Protein AF-A0A972MYG0-F1 (afdb_monomer)

Mean predicted aligned error: 15.61 Å

Secondary structure (DSSP, 8-state):
----------------------------S-TTTTTT--HHHHHHHHHHSPPPPHHHHHHTTHHHH-GGG----SSS---TT--HHHHHHHHHHHHTT-S--SSHHHHHTT--HHHHHHHHHHHTTS-PPPPP---S-GGGTTS--

Solvent-accessible surface area (backbone atoms only — not comparable to full-atom values): 9226 Å² total; per-residue (Å²): 141,84,82,88,83,89,82,81,88,77,92,72,90,71,93,71,88,79,90,81,79,92,70,84,83,84,70,81,83,74,71,81,84,56,92,72,64,53,71,70,55,51,52,50,46,46,70,76,54,60,80,73,50,18,62,68,58,38,55,74,46,21,86,68,17,22,74,69,17,50,27,76,46,95,90,32,60,54,40,16,38,37,53,41,72,55,47,43,50,50,44,50,34,17,43,70,63,75,46,94,59,97,54,51,34,77,61,26,62,79,54,52,74,69,52,43,48,31,28,20,62,38,25,41,73,30,73,58,68,83,81,68,84,74,80,84,58,81,84,69,76,83,77,78,132

Radius of gyration: 33.84 Å; Cα contacts (8 Å, |Δi|>4): 130; chains: 1; bounding box: 31×103×85 Å

Sequence (145 aa):
MMKHIIIKNGMMNKTLLMIGMVCALHSPISSAVTGGMSLEENDRLRNAYPVPTGAMLGDNCSACHGTKGAEFNEAMPPLAGMKKAHFIKLMKTYRENAFTSIVMHDVAVVFSDVEIEAMANFFVQQKAEQWTQPNWNPSLKESQP

Foldseek 3Di:
DDDDDDDDDDPDDDPDDDDDDPDDPPDPPDPPPPPRDDPVRVVVVCVVDPDDALQVLQVVVCVQCNDLQADPDPLRHGLALPQLVRQLVVLVCLCVVVDDDPPSVVVSVVDDSVNSSRNSVSRNPGDHDDDDPDPPDVPVVPPDD

Nearest PDB structures (foldseek):
  3vrd-assembly1_A  TM=9.486E-01  e=5.821E-06  Thermochromatium tepidum
  1fcd-assembly2_D  TM=9.566E-01  e=7.796E-06  Allochromatium vinosum
  4o1w-assembly2_B  TM=9.393E-01  e=1.727E-04  Colwellia psychrerythraea 34H
  8smr-assembly1_N  TM=9.342E-01  e=8.367E-04  Pseudomonas aeruginosa
  6q2u-assembly1_A  TM=9.288E-01  e=9.404E-04  Pseudomonas aeruginosa

Structure (mmCIF, N/CA/C/O backbone):
data_AF-A0A972MYG0-F1
#
_entry.id   AF-A0A972MYG0-F1
#
loop_
_atom_site.group_PDB
_atom_site.id
_atom_site.type_symbol
_atom_site.label_atom_id
_atom_site.label_alt_id
_atom_site.label_comp_id
_atom_site.label_asym_id
_atom_site.label_entity_id
_atom_site.label_seq_id
_atom_site.pdbx_PDB_ins_code
_atom_site.Cartn_x
_atom_site.Cartn_y
_atom_site.Cartn_z
_atom_site.occupancy
_atom_site.B_iso_or_equiv
_atom_site.auth_seq_id
_atom_site.auth_comp_id
_atom_site.auth_asym_id
_atom_site.auth_atom_id
_atom_site.pdbx_PDB_model_num
ATOM 1 N N . MET A 1 1 ? -16.546 -58.399 -65.367 1.00 48.16 1 MET A N 1
ATOM 2 C CA . MET A 1 1 ? -16.491 -59.865 -65.547 1.00 48.16 1 MET A CA 1
ATOM 3 C C . MET A 1 1 ? -15.036 -60.284 -65.693 1.00 48.16 1 MET A C 1
ATOM 5 O O . MET A 1 1 ? -14.499 -60.085 -66.767 1.00 48.16 1 MET A O 1
ATOM 9 N N . MET A 1 2 ? -14.395 -60.805 -64.642 1.00 41.75 2 MET A N 1
ATOM 10 C CA . MET A 1 2 ? -13.251 -61.727 -64.749 1.00 41.75 2 MET A CA 1
ATOM 11 C C . MET A 1 2 ? -12.822 -62.197 -63.350 1.00 41.75 2 MET A C 1
ATOM 13 O O . MET A 1 2 ? -12.286 -61.434 -62.562 1.00 41.75 2 MET A O 1
ATOM 17 N N . LYS A 1 3 ? -13.129 -63.474 -63.103 1.00 45.19 3 LYS A N 1
ATOM 18 C CA . LYS A 1 3 ? -12.346 -64.506 -62.405 1.00 45.19 3 LYS A CA 1
ATOM 19 C C . LYS A 1 3 ? -11.799 -64.236 -60.992 1.00 45.19 3 LYS A C 1
ATOM 21 O O . LYS A 1 3 ? -10.826 -63.529 -60.781 1.00 45.19 3 LYS A O 1
ATOM 26 N N . HIS A 1 4 ? -12.399 -64.998 -60.073 1.00 55.47 4 HIS A N 1
ATOM 27 C CA . HIS A 1 4 ? -11.825 -65.610 -58.874 1.00 55.47 4 HIS A CA 1
ATOM 28 C C . HIS A 1 4 ? -10.318 -65.895 -58.940 1.00 55.47 4 HIS A C 1
ATOM 30 O O . HIS A 1 4 ? -9.846 -66.382 -59.963 1.00 55.47 4 HIS A O 1
ATOM 36 N N . ILE A 1 5 ? -9.644 -65.786 -57.789 1.00 53.88 5 ILE A N 1
ATOM 37 C CA . ILE A 1 5 ? -8.743 -66.822 -57.252 1.00 53.88 5 ILE A CA 1
ATOM 38 C C . ILE A 1 5 ? -8.603 -66.618 -55.735 1.00 53.88 5 ILE A C 1
ATOM 40 O O . ILE A 1 5 ? -8.267 -65.541 -55.253 1.00 53.88 5 ILE A O 1
ATOM 44 N N . ILE A 1 6 ? -8.899 -67.686 -54.996 1.00 52.53 6 ILE A N 1
ATOM 45 C CA . ILE A 1 6 ? -8.576 -67.877 -53.581 1.00 52.53 6 ILE A CA 1
ATOM 46 C C . ILE A 1 6 ? -7.168 -68.472 -53.513 1.00 52.53 6 ILE A C 1
ATOM 48 O O . ILE A 1 6 ? -6.914 -69.470 -54.187 1.00 52.53 6 ILE A O 1
ATOM 52 N N . ILE A 1 7 ? -6.295 -67.946 -52.646 1.00 54.59 7 ILE A N 1
ATOM 53 C CA . ILE A 1 7 ? -5.134 -68.691 -52.138 1.00 54.59 7 ILE A CA 1
ATOM 54 C C . ILE A 1 7 ? -5.128 -68.641 -50.610 1.00 54.59 7 ILE A C 1
ATOM 56 O O . ILE A 1 7 ? -5.271 -67.597 -49.981 1.00 54.59 7 ILE A O 1
ATOM 60 N N . LYS A 1 8 ? -5.017 -69.847 -50.059 1.00 46.62 8 LYS A N 1
ATOM 61 C CA . LYS A 1 8 ? -4.977 -70.228 -48.654 1.00 46.62 8 LYS A CA 1
ATOM 62 C C . LYS A 1 8 ? -3.572 -70.054 -48.056 1.00 46.62 8 LYS A C 1
ATOM 64 O O . LYS A 1 8 ? -2.586 -70.210 -48.762 1.00 46.62 8 LYS A O 1
ATOM 69 N N . ASN A 1 9 ? -3.555 -69.983 -46.724 1.00 40.44 9 ASN A N 1
ATOM 70 C CA . ASN A 1 9 ? -2.548 -70.534 -45.806 1.00 40.44 9 ASN A CA 1
ATOM 71 C C . ASN A 1 9 ? -1.157 -69.893 -45.743 1.00 40.44 9 ASN A C 1
ATOM 73 O O . ASN A 1 9 ? -0.368 -69.933 -46.678 1.00 40.44 9 ASN A O 1
ATOM 77 N N . GLY A 1 10 ? -0.808 -69.476 -44.526 1.00 42.06 10 GLY A N 1
ATOM 78 C CA . GLY A 1 10 ? 0.562 -69.157 -44.153 1.00 42.06 10 GLY A CA 1
ATOM 79 C C . GLY A 1 10 ? 0.693 -68.702 -42.706 1.00 42.06 10 GLY A C 1
ATOM 80 O O . GLY A 1 10 ? 1.335 -67.693 -42.447 1.00 42.06 10 GLY A O 1
ATOM 81 N N . MET A 1 11 ? 0.069 -69.414 -41.758 1.00 47.72 11 MET A N 1
ATOM 82 C CA . MET A 1 11 ? 0.456 -69.308 -40.350 1.00 47.72 11 MET A CA 1
ATOM 83 C C . MET A 1 11 ? 1.917 -69.739 -40.236 1.00 47.72 11 MET A C 1
ATOM 85 O O . MET A 1 11 ? 2.222 -70.927 -40.302 1.00 47.72 11 MET A O 1
ATOM 89 N N . MET A 1 12 ? 2.815 -68.783 -40.040 1.00 55.44 12 MET A N 1
ATOM 90 C CA . MET A 1 12 ? 4.136 -69.078 -39.508 1.00 55.44 12 MET A CA 1
ATOM 91 C C . MET A 1 12 ? 4.455 -68.057 -38.426 1.00 55.44 12 MET A C 1
ATOM 93 O O . MET A 1 12 ? 5.126 -67.050 -38.625 1.00 55.44 12 MET A O 1
ATOM 97 N N . ASN A 1 13 ? 3.883 -68.363 -37.263 1.00 50.56 13 ASN A N 1
ATOM 98 C CA . ASN A 1 13 ? 4.355 -67.945 -35.959 1.00 50.56 13 ASN A CA 1
ATOM 99 C C . ASN A 1 13 ? 5.865 -68.214 -35.875 1.00 50.56 13 ASN A C 1
ATOM 101 O O . ASN A 1 13 ? 6.299 -69.365 -35.803 1.00 50.56 13 ASN A O 1
ATOM 105 N N . LYS A 1 14 ? 6.649 -67.139 -35.886 1.00 48.31 14 LYS A N 1
ATOM 106 C CA . LYS A 1 14 ? 8.023 -67.138 -35.401 1.00 48.31 14 LYS A CA 1
ATOM 107 C C . LYS A 1 14 ? 8.100 -66.174 -34.227 1.00 48.31 14 LYS A C 1
ATOM 109 O O . LYS A 1 14 ? 8.545 -65.040 -34.360 1.00 48.31 14 LYS A O 1
ATOM 114 N N . THR A 1 15 ? 7.650 -66.649 -33.070 1.00 50.81 15 THR A N 1
ATOM 115 C CA . THR A 1 15 ? 8.161 -66.224 -31.769 1.00 50.81 15 THR A CA 1
ATOM 116 C C . THR A 1 15 ? 9.683 -66.334 -31.794 1.00 50.81 15 THR A C 1
AT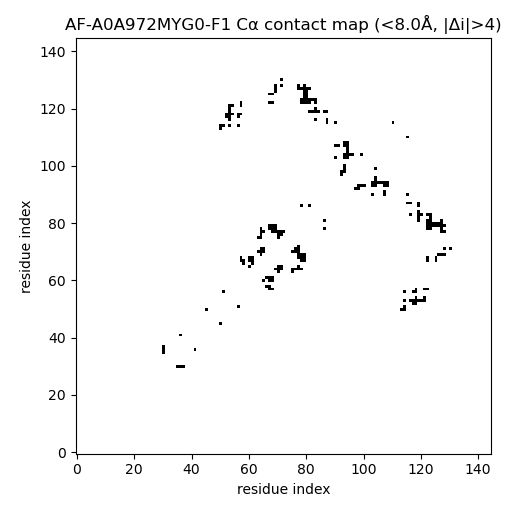OM 118 O O . THR A 1 15 ? 10.228 -67.413 -31.574 1.00 50.81 15 THR A O 1
ATOM 121 N N . LEU A 1 16 ? 10.379 -65.237 -32.088 1.00 52.56 16 LEU A N 1
ATOM 122 C CA . LEU A 1 16 ? 11.776 -65.084 -31.706 1.00 52.56 16 LEU A CA 1
ATOM 123 C C . LEU A 1 16 ? 12.153 -63.600 -31.611 1.00 52.56 16 LEU A C 1
ATOM 125 O O . LEU A 1 16 ? 12.429 -62.941 -32.604 1.00 52.56 16 LEU A O 1
ATOM 129 N N . LEU A 1 17 ? 12.171 -63.133 -30.362 1.00 51.56 17 LEU A N 1
ATOM 130 C CA . LEU A 1 17 ? 13.249 -62.321 -29.804 1.00 51.56 17 LEU A CA 1
ATOM 131 C C . LEU A 1 17 ? 13.571 -60.996 -30.523 1.00 51.56 17 LEU A C 1
ATOM 133 O O . LEU A 1 17 ? 14.504 -60.939 -31.312 1.00 51.56 17 LEU A O 1
ATOM 137 N N . MET A 1 18 ? 12.902 -59.907 -30.131 1.00 47.56 18 MET A N 1
ATOM 138 C CA . MET A 1 18 ? 13.539 -58.583 -30.087 1.00 47.56 18 MET A CA 1
ATOM 139 C C . MET A 1 18 ? 13.092 -57.832 -28.834 1.00 47.56 18 MET A C 1
ATOM 141 O O . MET A 1 18 ? 12.008 -57.264 -28.744 1.00 47.56 18 MET A O 1
ATOM 145 N N . ILE A 1 19 ? 13.976 -57.885 -27.845 1.00 56.25 19 ILE A N 1
ATOM 146 C CA . ILE A 1 19 ? 14.093 -56.931 -26.752 1.00 56.25 19 ILE A CA 1
ATOM 147 C C . ILE A 1 19 ? 14.394 -55.561 -27.378 1.00 56.25 19 ILE A C 1
ATOM 149 O O . ILE A 1 19 ? 15.378 -55.437 -28.103 1.00 56.25 19 ILE A O 1
ATOM 153 N N . GLY A 1 20 ? 13.591 -54.539 -27.078 1.00 48.91 20 GLY A N 1
ATOM 154 C CA . GLY A 1 20 ? 13.983 -53.144 -27.288 1.00 48.91 20 GLY A CA 1
ATOM 155 C C . GLY A 1 20 ? 12.889 -52.234 -27.842 1.00 48.91 20 GLY A C 1
ATOM 156 O O . GLY A 1 20 ? 12.298 -52.517 -28.875 1.00 48.91 20 GLY A O 1
ATOM 157 N N . MET A 1 21 ? 12.731 -51.083 -27.180 1.00 53.56 21 MET A N 1
ATOM 158 C CA . MET A 1 21 ? 12.037 -49.875 -27.648 1.00 53.56 21 MET A CA 1
ATOM 159 C C . MET A 1 21 ? 10.547 -49.736 -27.291 1.00 53.56 21 MET A C 1
ATOM 161 O O . MET A 1 21 ? 9.682 -49.573 -28.146 1.00 53.56 21 MET A O 1
ATOM 165 N N . VAL A 1 22 ? 10.266 -49.636 -25.985 1.00 51.19 22 VAL A N 1
ATOM 166 C CA . VAL A 1 22 ? 9.159 -48.790 -25.506 1.00 51.19 22 VAL A CA 1
ATOM 167 C C . VAL A 1 22 ? 9.611 -47.335 -25.670 1.00 51.19 22 VAL A C 1
ATOM 169 O O . VAL A 1 22 ? 10.184 -46.743 -24.759 1.00 51.19 22 VAL A O 1
ATOM 172 N N . CYS A 1 23 ? 9.442 -46.779 -26.870 1.00 43.94 23 CYS A N 1
ATOM 173 C CA . CYS A 1 23 ? 9.642 -45.352 -27.103 1.00 43.94 23 CYS A CA 1
ATOM 174 C C . CYS A 1 23 ? 8.337 -44.636 -26.748 1.00 43.94 23 CYS A C 1
ATOM 176 O O . CYS A 1 23 ? 7.326 -44.786 -27.432 1.00 43.94 23 CYS A O 1
ATOM 178 N N . ALA A 1 24 ? 8.367 -43.912 -25.632 1.00 52.06 24 ALA A N 1
ATOM 179 C CA . ALA A 1 24 ? 7.293 -43.067 -25.143 1.00 52.06 24 ALA A CA 1
ATOM 180 C C . ALA A 1 2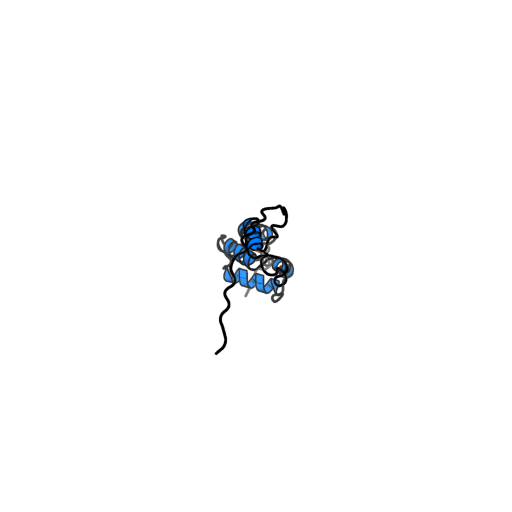4 ? 6.773 -42.127 -26.247 1.00 52.06 24 ALA A C 1
ATOM 182 O O . ALA A 1 24 ? 7.502 -41.262 -26.724 1.00 52.06 24 ALA A O 1
ATOM 183 N N . LEU A 1 25 ? 5.500 -42.282 -26.620 1.00 55.44 25 LEU A N 1
ATOM 184 C CA . LEU A 1 25 ? 4.749 -41.348 -27.470 1.00 55.44 25 LEU A CA 1
ATOM 185 C C . LEU A 1 25 ? 3.597 -40.686 -26.700 1.00 55.44 25 LEU A C 1
ATOM 187 O O . LEU A 1 25 ? 2.537 -40.404 -27.244 1.00 55.44 25 LEU A O 1
ATOM 191 N N . HIS A 1 26 ? 3.817 -40.396 -25.423 1.00 46.66 26 HIS A N 1
ATOM 192 C CA . HIS A 1 26 ? 3.125 -39.310 -24.733 1.00 46.66 26 HIS A CA 1
ATOM 193 C C . HIS A 1 26 ? 4.120 -38.156 -24.593 1.00 46.66 26 HIS A C 1
ATOM 195 O O . HIS A 1 26 ? 4.621 -37.857 -23.511 1.00 46.66 26 HIS A O 1
ATOM 201 N N . SER A 1 27 ? 4.461 -37.556 -25.734 1.00 50.09 27 SER A N 1
ATOM 202 C CA . SER A 1 27 ? 5.105 -36.248 -25.773 1.00 50.09 27 SER A CA 1
ATOM 203 C C . SER A 1 27 ? 3.997 -35.198 -25.688 1.00 50.09 27 SER A C 1
ATOM 205 O O . SER A 1 27 ? 3.204 -35.101 -26.629 1.00 50.09 27 SER A O 1
ATOM 207 N N . PRO A 1 28 ? 3.882 -34.434 -24.587 1.00 56.50 28 PRO A N 1
ATOM 208 C CA . PRO A 1 28 ? 3.006 -33.279 -24.575 1.00 56.50 28 PRO A CA 1
ATOM 209 C C . PRO A 1 28 ? 3.484 -32.282 -25.633 1.00 56.50 28 PRO A C 1
ATOM 211 O O . PRO A 1 28 ? 4.678 -32.078 -25.859 1.00 56.50 28 PRO A O 1
ATOM 214 N N . ILE A 1 29 ? 2.501 -31.716 -26.314 1.00 56.53 29 ILE A N 1
ATOM 215 C CA . ILE A 1 29 ? 2.626 -30.747 -27.391 1.00 56.53 29 ILE A CA 1
ATOM 216 C C . ILE A 1 29 ? 3.430 -29.535 -26.887 1.00 56.53 29 ILE A C 1
ATOM 218 O O . ILE A 1 29 ? 3.028 -28.871 -25.940 1.00 56.53 29 ILE A O 1
ATOM 222 N N . SER A 1 30 ? 4.559 -29.275 -27.548 1.00 50.38 30 SER A N 1
ATOM 223 C CA . SER A 1 30 ? 5.263 -27.992 -27.693 1.00 50.38 30 SER A CA 1
ATOM 224 C C . SER A 1 30 ? 5.242 -26.994 -26.522 1.00 50.38 30 SER A C 1
ATOM 226 O O . SER A 1 30 ? 4.431 -26.072 -26.492 1.00 50.38 30 SER A O 1
ATOM 228 N N . SER A 1 31 ? 6.285 -27.018 -25.690 1.00 51.16 31 SER A N 1
ATOM 229 C CA . SER A 1 31 ? 6.620 -25.947 -24.727 1.00 51.16 31 SER A CA 1
ATOM 230 C C . SER A 1 31 ? 7.195 -24.664 -25.364 1.00 51.16 31 SER A C 1
ATOM 232 O O . SER A 1 31 ? 7.830 -23.864 -24.683 1.00 51.16 31 SER A O 1
ATOM 234 N N . ALA A 1 32 ? 7.026 -24.448 -26.672 1.00 52.81 32 ALA A N 1
ATOM 235 C CA . ALA A 1 32 ? 7.732 -23.387 -27.398 1.00 52.81 32 ALA A CA 1
ATOM 236 C C . ALA A 1 32 ? 6.978 -22.044 -27.498 1.00 52.81 32 ALA A C 1
ATOM 238 O O . ALA A 1 32 ? 7.558 -21.083 -27.992 1.00 52.81 32 ALA A O 1
ATOM 239 N N . VAL A 1 33 ? 5.719 -21.938 -27.044 1.00 56.88 33 VAL A N 1
ATOM 240 C CA . VAL A 1 33 ? 4.906 -20.712 -27.245 1.00 56.88 33 VAL A CA 1
ATOM 241 C C . VAL A 1 33 ? 4.624 -19.900 -25.970 1.00 56.88 33 VAL A C 1
ATOM 243 O O . VAL A 1 33 ? 4.117 -18.788 -26.056 1.00 56.88 33 VAL A O 1
ATOM 246 N N . THR A 1 34 ? 5.015 -20.376 -24.783 1.00 52.72 34 THR A N 1
ATOM 247 C CA . THR A 1 34 ? 4.746 -19.682 -23.506 1.00 52.72 34 THR A CA 1
ATOM 248 C C . THR A 1 34 ? 5.985 -19.566 -22.625 1.00 52.72 34 THR A C 1
ATOM 250 O O . THR A 1 34 ? 5.972 -20.044 -21.499 1.00 52.72 34 THR A O 1
ATOM 253 N N . GLY A 1 35 ? 7.085 -18.987 -23.117 1.00 57.50 35 GLY A N 1
ATOM 254 C CA . GLY A 1 35 ? 8.209 -18.599 -22.244 1.00 57.50 35 GLY A CA 1
ATOM 255 C C . GLY A 1 35 ? 8.689 -19.683 -21.257 1.00 57.50 35 GLY A C 1
ATOM 256 O O . GLY A 1 35 ? 9.107 -19.355 -20.154 1.00 57.50 35 GLY A O 1
ATOM 257 N N . GLY A 1 36 ? 8.584 -20.964 -21.634 1.00 61.34 36 GLY A N 1
ATOM 258 C CA . GLY A 1 36 ? 9.143 -22.115 -20.924 1.00 61.34 36 GLY A CA 1
ATOM 259 C C . GLY A 1 36 ? 8.358 -22.744 -19.764 1.00 61.34 36 GLY A C 1
ATOM 260 O O . GLY A 1 36 ? 8.767 -23.822 -19.347 1.00 61.34 36 GLY A O 1
ATOM 261 N N . MET A 1 37 ? 7.262 -22.177 -19.245 1.00 71.50 37 MET A N 1
ATOM 262 C CA . MET A 1 37 ? 6.590 -22.745 -18.053 1.00 71.50 37 MET A CA 1
ATOM 263 C C . MET A 1 37 ? 5.210 -23.329 -18.371 1.00 71.50 37 MET A C 1
ATOM 265 O O . MET A 1 37 ? 4.376 -22.679 -19.003 1.00 71.50 37 MET A O 1
ATOM 269 N N . SER A 1 38 ? 4.959 -24.564 -17.920 1.00 85.62 38 SER A N 1
ATOM 270 C CA . SER A 1 38 ? 3.626 -25.180 -17.984 1.00 85.62 38 SER A CA 1
ATOM 271 C C . SER A 1 38 ? 2.687 -24.557 -16.941 1.00 85.62 38 SER A C 1
ATOM 273 O O . SER A 1 38 ? 3.136 -24.109 -15.885 1.00 85.62 38 SER A O 1
ATOM 275 N N . LEU A 1 39 ? 1.374 -24.537 -17.210 1.00 83.50 39 LEU A N 1
ATOM 276 C CA . LEU A 1 39 ? 0.377 -24.059 -16.238 1.00 83.50 39 LEU A CA 1
ATOM 277 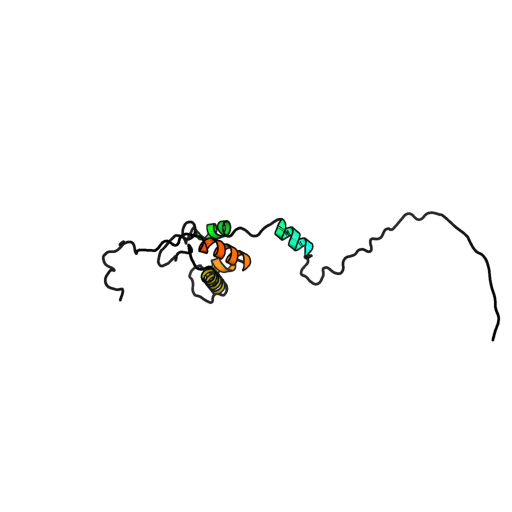C C . LEU A 1 39 ? 0.447 -24.850 -14.922 1.00 83.50 39 LEU A C 1
ATOM 279 O O . LEU A 1 39 ? 0.406 -24.258 -13.850 1.00 83.50 39 LEU A O 1
ATOM 283 N N . GLU A 1 40 ? 0.651 -26.167 -15.007 1.00 86.69 40 GLU A N 1
ATOM 284 C CA . GLU A 1 40 ? 0.820 -27.039 -13.840 1.00 86.69 40 GLU A CA 1
ATOM 285 C C . GLU A 1 40 ? 2.052 -26.662 -13.008 1.00 86.69 40 GLU A C 1
ATOM 287 O O . GLU A 1 40 ? 2.020 -26.719 -11.780 1.00 86.69 40 GLU A O 1
ATOM 292 N N . GLU A 1 41 ? 3.148 -26.263 -13.655 1.00 87.12 41 GLU A N 1
ATOM 293 C CA . GLU A 1 41 ? 4.355 -25.808 -12.968 1.00 87.12 41 GLU A CA 1
ATOM 294 C C . GLU A 1 41 ? 4.163 -24.439 -12.314 1.00 87.12 41 GLU A C 1
ATOM 296 O O . GLU A 1 41 ? 4.578 -24.249 -11.172 1.00 87.12 41 GLU A O 1
ATOM 301 N N . ASN A 1 42 ? 3.454 -23.518 -12.968 1.00 84.75 42 ASN A N 1
ATOM 302 C CA . ASN A 1 42 ? 3.076 -22.245 -12.357 1.00 84.75 42 ASN A CA 1
ATOM 303 C C . ASN A 1 42 ? 2.187 -22.450 -11.118 1.00 84.75 42 ASN A C 1
ATOM 305 O O . ASN A 1 42 ? 2.430 -21.840 -10.078 1.00 84.75 42 ASN A O 1
ATOM 309 N N . ASP A 1 43 ? 1.203 -23.347 -11.187 1.00 88.62 43 ASP A N 1
ATOM 310 C CA . ASP A 1 43 ? 0.330 -23.656 -10.050 1.00 88.62 43 ASP A CA 1
ATOM 311 C C . ASP A 1 43 ? 1.103 -24.316 -8.902 1.00 88.62 43 ASP A C 1
ATOM 313 O O . ASP A 1 43 ? 0.926 -23.944 -7.738 1.00 88.62 43 ASP A O 1
ATOM 317 N N . ARG A 1 44 ? 2.025 -25.238 -9.216 1.00 88.62 44 ARG A N 1
ATOM 318 C CA . ARG A 1 44 ? 2.940 -25.827 -8.225 1.00 88.62 44 ARG A CA 1
ATOM 319 C C . ARG A 1 44 ? 3.784 -24.760 -7.539 1.00 88.62 44 ARG A C 1
ATOM 321 O O . ARG A 1 44 ? 3.883 -24.781 -6.315 1.00 88.62 44 ARG A O 1
ATOM 328 N N . LEU A 1 45 ? 4.361 -23.828 -8.296 1.00 87.62 45 LEU A N 1
ATOM 329 C CA . LEU A 1 45 ? 5.192 -22.758 -7.743 1.00 87.62 45 LEU A CA 1
ATOM 330 C C . LEU A 1 45 ? 4.378 -21.772 -6.907 1.00 87.62 45 LEU A C 1
ATOM 332 O O . LEU A 1 45 ? 4.810 -21.430 -5.813 1.00 87.62 45 LEU A O 1
ATOM 336 N N . ARG A 1 46 ? 3.180 -21.376 -7.351 1.00 84.25 46 ARG A N 1
ATOM 337 C CA . ARG A 1 46 ? 2.269 -20.526 -6.563 1.00 84.25 46 ARG A CA 1
ATOM 338 C C . ARG A 1 46 ? 1.837 -21.187 -5.257 1.00 84.25 46 ARG A C 1
ATOM 340 O O . ARG A 1 46 ? 1.653 -20.498 -4.259 1.00 84.25 46 ARG A O 1
ATOM 347 N N . ASN A 1 47 ? 1.654 -22.506 -5.264 1.00 87.00 47 ASN A N 1
ATOM 348 C CA . ASN A 1 47 ? 1.291 -23.257 -4.066 1.00 87.00 47 ASN A CA 1
ATOM 349 C C . ASN A 1 47 ? 2.494 -23.489 -3.133 1.00 87.00 47 ASN A C 1
ATOM 351 O O . ASN A 1 47 ? 2.333 -23.484 -1.917 1.00 87.00 47 ASN A O 1
ATOM 355 N N . ALA A 1 48 ? 3.695 -23.679 -3.688 1.00 90.75 48 ALA A N 1
ATOM 356 C CA . ALA A 1 48 ? 4.935 -23.811 -2.921 1.00 90.75 48 ALA A CA 1
ATOM 357 C C . ALA A 1 48 ? 5.409 -22.471 -2.327 1.00 90.75 48 ALA A C 1
ATOM 359 O O . ALA A 1 48 ? 5.961 -22.449 -1.227 1.00 90.75 48 ALA A O 1
ATOM 360 N N . TYR A 1 49 ? 5.164 -21.366 -3.035 1.00 88.19 49 TYR A N 1
ATOM 361 C CA . TYR A 1 49 ? 5.526 -20.001 -2.659 1.00 88.19 49 TYR A CA 1
ATOM 362 C C . TYR A 1 49 ? 4.288 -19.097 -2.727 1.00 88.19 49 TYR A C 1
ATOM 364 O O . TYR A 1 49 ? 4.084 -18.389 -3.719 1.00 88.19 49 TYR A O 1
ATOM 372 N N . PRO A 1 50 ? 3.427 -19.129 -1.694 1.00 86.25 50 PRO A N 1
ATOM 373 C CA . PRO A 1 50 ? 2.255 -18.272 -1.659 1.00 86.25 50 PRO A CA 1
ATOM 374 C C . PRO A 1 50 ? 2.670 -16.799 -1.621 1.00 86.25 50 PRO A C 1
ATOM 376 O O . PRO A 1 50 ? 3.686 -16.437 -1.024 1.00 86.25 50 PRO A O 1
ATOM 379 N N . VAL A 1 51 ? 1.849 -15.940 -2.232 1.00 87.12 51 VAL A N 1
ATOM 380 C CA . VAL A 1 51 ? 2.024 -14.483 -2.155 1.00 87.12 51 VAL A CA 1
ATOM 381 C C . VAL A 1 51 ? 2.085 -14.068 -0.679 1.00 87.12 51 VAL A C 1
ATOM 383 O O . VAL A 1 51 ? 1.239 -14.525 0.102 1.00 87.12 51 VAL A O 1
ATOM 386 N N . PRO A 1 52 ? 3.049 -13.216 -0.276 1.00 94.56 52 PRO A N 1
ATOM 387 C CA . PRO A 1 52 ? 3.127 -12.737 1.096 1.00 94.56 52 PRO A CA 1
ATOM 388 C C . PRO A 1 52 ? 1.807 -12.111 1.553 1.00 94.56 52 PRO A C 1
ATOM 390 O O . PRO A 1 52 ? 1.096 -11.458 0.786 1.00 94.56 52 PRO A O 1
ATOM 393 N N . THR A 1 53 ? 1.460 -12.307 2.824 1.00 96.56 53 THR A N 1
ATOM 394 C CA . THR A 1 53 ? 0.223 -11.730 3.364 1.00 96.56 53 THR A CA 1
ATOM 395 C C . THR A 1 53 ? 0.286 -10.201 3.357 1.00 96.56 53 THR A C 1
ATOM 397 O O . THR A 1 53 ? 1.361 -9.611 3.457 1.00 96.56 53 THR A O 1
ATOM 400 N N . GLY A 1 54 ? -0.874 -9.539 3.316 1.00 96.69 54 GLY A N 1
ATOM 401 C CA . GLY A 1 54 ? -0.933 -8.076 3.383 1.00 96.69 54 GLY A CA 1
ATOM 402 C C . GLY A 1 54 ? -0.259 -7.487 4.627 1.00 96.69 54 GLY A C 1
ATOM 403 O O . GLY A 1 54 ? 0.321 -6.412 4.543 1.00 96.69 54 GLY A O 1
ATOM 404 N N . ALA A 1 55 ? -0.284 -8.210 5.754 1.00 96.88 55 ALA A N 1
ATOM 405 C CA . ALA A 1 55 ? 0.417 -7.816 6.974 1.00 96.88 55 ALA A CA 1
ATOM 406 C C . ALA A 1 55 ? 1.941 -7.856 6.794 1.00 96.88 55 ALA A C 1
ATOM 408 O O . ALA A 1 55 ? 2.605 -6.865 7.071 1.00 96.88 55 ALA A O 1
ATOM 409 N N . MET A 1 56 ? 2.476 -8.953 6.245 1.00 96.81 56 MET A N 1
ATOM 410 C CA . MET A 1 56 ? 3.914 -9.080 5.964 1.00 96.81 56 MET A CA 1
ATOM 411 C C . MET A 1 56 ? 4.403 -8.014 4.979 1.00 96.81 56 MET A C 1
ATOM 413 O O . MET A 1 56 ? 5.479 -7.454 5.150 1.00 96.81 56 MET A O 1
ATOM 417 N N . LEU A 1 57 ? 3.612 -7.719 3.944 1.00 96.94 57 LEU A N 1
ATOM 418 C CA . LEU A 1 57 ? 3.933 -6.651 2.996 1.00 96.94 57 LEU A CA 1
ATOM 419 C C . LEU A 1 57 ? 3.864 -5.268 3.661 1.00 96.94 57 LEU A C 1
ATOM 421 O O . LEU A 1 57 ? 4.711 -4.420 3.393 1.00 96.94 57 LEU A O 1
ATOM 425 N N . GLY A 1 58 ? 2.886 -5.057 4.548 1.00 95.38 58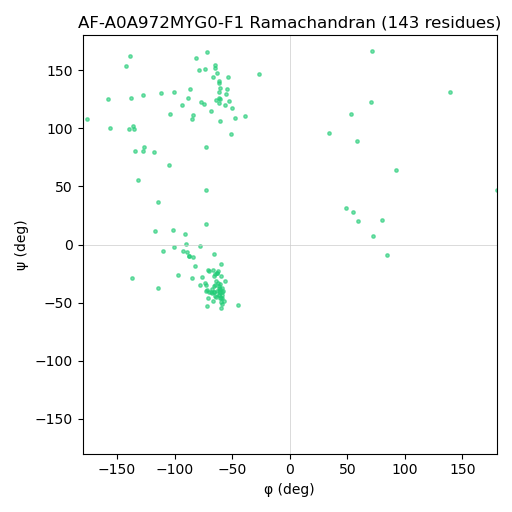 GLY A N 1
ATOM 426 C CA . GLY A 1 58 ? 2.702 -3.816 5.299 1.00 95.38 58 GLY A CA 1
ATOM 427 C C . GLY A 1 58 ? 3.835 -3.502 6.282 1.00 95.38 58 GLY A C 1
ATOM 428 O O . GLY A 1 58 ? 4.083 -2.327 6.562 1.00 95.38 58 GLY A O 1
ATOM 429 N N . ASP A 1 59 ? 4.570 -4.508 6.763 1.00 95.62 59 ASP A N 1
ATOM 430 C CA . ASP A 1 59 ? 5.739 -4.298 7.628 1.00 95.62 59 ASP A CA 1
ATOM 431 C C . ASP A 1 59 ? 6.830 -3.476 6.920 1.00 95.62 59 ASP A C 1
ATOM 433 O O . ASP A 1 59 ? 7.441 -2.602 7.539 1.00 95.62 59 ASP A O 1
ATOM 437 N N . ASN A 1 60 ? 6.987 -3.638 5.600 1.00 94.44 60 ASN A N 1
ATOM 438 C CA . ASN A 1 60 ? 7.922 -2.844 4.790 1.00 94.44 60 ASN A CA 1
ATOM 439 C C . ASN A 1 60 ? 7.566 -1.347 4.763 1.00 94.44 60 ASN A C 1
ATOM 441 O O . ASN A 1 60 ? 8.432 -0.503 4.546 1.00 94.44 60 ASN A O 1
ATOM 445 N N . CYS A 1 61 ? 6.299 -0.999 4.995 1.00 95.31 61 CYS A N 1
ATOM 446 C CA . CYS A 1 61 ? 5.831 0.386 5.018 1.00 95.31 61 CYS A CA 1
ATOM 447 C C . CYS A 1 61 ? 6.103 1.067 6.367 1.00 95.31 61 CYS A C 1
ATOM 449 O O . CYS A 1 61 ? 6.079 2.297 6.457 1.00 95.31 61 CYS A O 1
ATOM 451 N N . SER A 1 62 ? 6.352 0.283 7.422 1.00 93.38 62 SER A N 1
ATOM 452 C CA . SER A 1 62 ? 6.336 0.777 8.802 1.00 93.38 62 SER A CA 1
ATOM 453 C C . SER A 1 62 ? 7.510 1.692 9.145 1.00 93.38 62 SER A C 1
ATOM 455 O O . SER A 1 62 ? 7.397 2.508 10.055 1.00 93.38 62 SER A O 1
ATOM 457 N N . ALA A 1 63 ? 8.615 1.609 8.399 1.00 90.62 63 ALA A N 1
ATOM 458 C CA . ALA A 1 63 ? 9.771 2.483 8.594 1.00 90.62 63 ALA A CA 1
ATOM 459 C C . ALA A 1 63 ? 9.471 3.962 8.284 1.00 90.62 63 ALA A C 1
ATOM 461 O O . ALA A 1 63 ? 10.111 4.843 8.850 1.00 90.62 63 ALA A O 1
ATOM 462 N N . CYS A 1 64 ? 8.504 4.233 7.400 1.00 92.94 64 CYS A N 1
ATOM 463 C CA . CYS A 1 64 ? 8.139 5.595 6.995 1.00 92.94 64 CYS A CA 1
ATOM 464 C C . CYS A 1 64 ? 6.720 5.973 7.426 1.00 92.94 64 CYS A C 1
ATOM 466 O O . CYS A 1 64 ? 6.489 7.102 7.839 1.00 92.94 64 CYS A O 1
ATOM 468 N N . HIS A 1 65 ? 5.782 5.027 7.366 1.00 93.12 65 HIS A N 1
ATOM 469 C CA . HIS A 1 65 ? 4.374 5.242 7.700 1.00 93.12 65 HIS A CA 1
ATOM 470 C C . HIS A 1 65 ? 4.005 4.717 9.093 1.00 93.12 65 HIS A C 1
ATOM 472 O O . HIS A 1 65 ? 2.825 4.625 9.420 1.00 93.12 65 HIS A O 1
ATOM 478 N N . GLY A 1 66 ? 4.993 4.370 9.922 1.00 90.50 66 GLY A N 1
ATOM 479 C CA . GLY A 1 66 ? 4.795 3.887 11.287 1.00 90.50 66 GLY A CA 1
ATOM 480 C C . GLY A 1 66 ? 4.217 2.480 11.358 1.00 90.50 66 GLY A C 1
ATOM 481 O O . GLY A 1 66 ? 3.705 1.925 10.384 1.00 90.50 66 GLY A O 1
ATOM 482 N N . THR A 1 67 ? 4.277 1.886 12.546 1.00 91.50 67 THR A N 1
ATOM 483 C CA . THR A 1 67 ? 3.763 0.535 12.797 1.00 91.50 67 THR A CA 1
ATOM 484 C C . THR A 1 67 ? 2.313 0.414 12.332 1.00 91.50 67 THR A C 1
ATOM 486 O O . THR A 1 67 ? 1.450 1.173 12.773 1.00 91.50 67 THR A O 1
ATOM 489 N N . LYS A 1 68 ? 2.036 -0.549 11.442 1.00 93.19 68 LYS A N 1
ATOM 490 C CA . LYS A 1 68 ? 0.707 -0.764 10.828 1.00 93.19 68 LYS A CA 1
ATOM 491 C C . LYS A 1 68 ? 0.169 0.440 10.035 1.00 93.19 68 LYS A C 1
ATOM 493 O O . LYS A 1 68 ? -1.032 0.510 9.776 1.00 93.19 68 LYS A O 1
ATOM 498 N N . GLY A 1 69 ? 1.033 1.361 9.613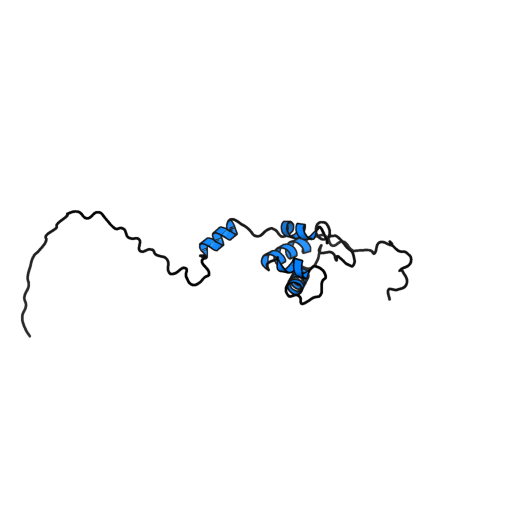 1.00 92.44 69 GLY A N 1
ATOM 499 C CA . GLY A 1 69 ? 0.639 2.536 8.838 1.00 92.44 69 GLY A CA 1
ATOM 500 C C . GLY A 1 69 ? 0.052 3.677 9.673 1.00 92.44 69 GLY A C 1
ATOM 501 O O . GLY A 1 69 ? -0.716 4.468 9.125 1.00 92.44 69 GLY A O 1
ATOM 502 N N . ALA A 1 70 ? 0.323 3.712 10.980 1.00 89.38 70 ALA A N 1
ATOM 503 C CA . ALA A 1 70 ? -0.280 4.662 11.915 1.00 89.38 70 ALA A CA 1
ATOM 504 C C . ALA A 1 70 ? 0.485 5.992 12.083 1.00 89.38 70 ALA A C 1
ATOM 506 O O . ALA A 1 70 ? -0.030 6.884 12.750 1.00 89.38 70 ALA A O 1
ATOM 507 N N . GLU A 1 71 ? 1.682 6.154 11.504 1.00 80.44 71 GLU A N 1
ATOM 508 C CA . GLU A 1 71 ? 2.397 7.440 11.542 1.00 80.44 71 GLU A CA 1
ATOM 509 C C . GLU A 1 71 ? 1.573 8.513 10.843 1.00 80.44 71 GLU A C 1
ATOM 511 O O . GLU A 1 71 ? 0.977 8.283 9.786 1.00 80.44 71 GLU A O 1
ATOM 516 N N . PHE A 1 72 ? 1.583 9.705 11.427 1.00 71.12 72 PHE A N 1
ATOM 517 C CA . PHE A 1 72 ? 0.911 10.845 10.847 1.00 71.12 72 PHE A CA 1
ATOM 518 C C . PHE A 1 72 ? 1.795 12.081 10.940 1.00 71.12 72 PHE A C 1
ATOM 520 O O . PHE A 1 72 ? 1.861 12.766 11.964 1.00 71.12 72 PHE A O 1
ATOM 527 N N . ASN A 1 73 ? 2.415 12.414 9.815 1.00 74.31 73 ASN A N 1
ATOM 528 C CA . ASN A 1 73 ? 2.986 13.730 9.578 1.00 74.31 73 ASN A CA 1
ATOM 529 C C . ASN A 1 73 ? 2.692 14.164 8.132 1.00 74.31 73 ASN A C 1
ATOM 531 O O . ASN A 1 73 ? 2.322 13.347 7.293 1.00 74.31 73 ASN A O 1
ATOM 535 N N . GLU A 1 74 ? 2.814 15.460 7.835 1.00 72.19 74 GLU A N 1
ATOM 536 C CA . GLU A 1 74 ? 2.459 16.005 6.512 1.00 72.19 74 GLU A CA 1
ATOM 537 C C . GLU A 1 74 ? 3.273 15.380 5.364 1.00 72.19 74 GLU A C 1
ATOM 539 O O . GLU A 1 74 ? 2.787 15.294 4.238 1.00 72.19 74 GLU A O 1
ATOM 544 N N . ALA A 1 75 ? 4.490 14.908 5.648 1.00 81.31 75 ALA A N 1
ATOM 545 C CA . ALA A 1 75 ? 5.355 14.258 4.667 1.00 81.31 75 ALA A CA 1
ATOM 546 C C . ALA A 1 75 ? 5.065 12.753 4.504 1.00 81.31 75 ALA A C 1
ATOM 548 O O . ALA A 1 75 ? 5.273 12.206 3.422 1.00 81.31 75 ALA A O 1
ATOM 549 N N . MET A 1 76 ? 4.579 12.095 5.559 1.00 86.62 76 MET A N 1
ATOM 550 C CA . MET A 1 76 ? 4.279 10.665 5.639 1.00 86.62 76 MET A CA 1
ATOM 551 C C . MET A 1 76 ? 2.831 10.485 6.106 1.00 86.62 76 MET A C 1
ATOM 553 O O . MET A 1 76 ? 2.572 10.322 7.302 1.00 86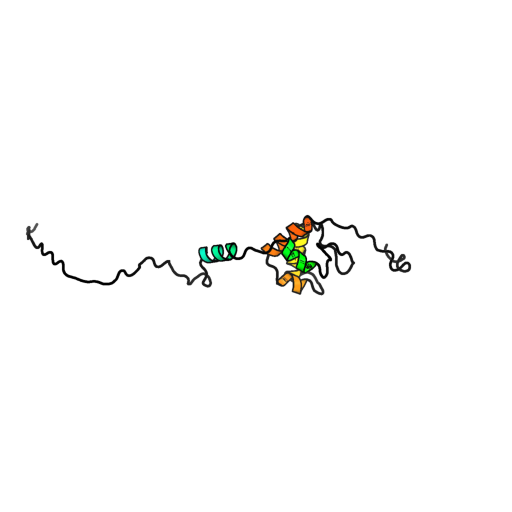.62 76 MET A O 1
ATOM 557 N N . PRO A 1 77 ? 1.862 10.542 5.176 1.00 86.69 77 PRO A N 1
ATOM 558 C CA . PRO A 1 77 ? 0.460 10.381 5.524 1.00 86.69 77 PRO A CA 1
ATOM 559 C C . PRO A 1 77 ? 0.184 8.964 6.056 1.00 86.69 77 PRO A C 1
ATOM 561 O O . PRO A 1 77 ? 0.855 8.007 5.639 1.00 86.69 77 PRO A O 1
ATOM 564 N N . PRO A 1 78 ? -0.833 8.797 6.918 1.00 90.50 78 PRO A N 1
ATOM 565 C CA . PRO A 1 78 ? -1.190 7.494 7.458 1.00 90.50 78 PRO A CA 1
ATOM 566 C C . PRO A 1 78 ? -1.727 6.573 6.360 1.00 90.50 78 PRO A C 1
ATOM 568 O O . PRO A 1 78 ? -2.478 6.983 5.466 1.00 90.50 78 PRO A O 1
ATOM 571 N N . LEU A 1 79 ? -1.394 5.291 6.475 1.00 95.12 79 LEU A N 1
ATOM 572 C CA . LEU A 1 79 ? -1.979 4.222 5.662 1.00 95.12 79 LEU A CA 1
ATOM 573 C C . LEU A 1 79 ? -3.115 3.520 6.413 1.00 95.12 79 LEU A C 1
ATOM 575 O O . LEU A 1 79 ? -4.033 2.983 5.791 1.00 95.12 79 LEU A O 1
ATOM 579 N N . ALA A 1 80 ? -3.081 3.543 7.747 1.00 95.25 80 ALA A N 1
ATOM 580 C CA . ALA A 1 80 ? -4.060 2.881 8.589 1.00 95.25 80 ALA A CA 1
ATOM 581 C C . ALA A 1 80 ? -5.476 3.430 8.358 1.00 95.25 80 ALA A C 1
ATOM 583 O O . ALA A 1 80 ? -5.726 4.632 8.427 1.00 95.25 80 ALA A O 1
ATOM 584 N N . GLY A 1 81 ? -6.416 2.534 8.060 1.00 94.25 81 GLY A N 1
ATOM 585 C CA . GLY A 1 81 ? -7.806 2.869 7.758 1.00 94.25 81 GLY A CA 1
ATOM 586 C C . GLY A 1 81 ? -8.017 3.524 6.389 1.00 94.25 81 GLY A C 1
ATOM 587 O O . GLY A 1 81 ? -9.138 3.933 6.071 1.00 94.25 81 GLY A O 1
ATOM 588 N N . MET A 1 82 ? -6.983 3.608 5.541 1.00 94.94 82 MET A N 1
ATOM 589 C CA . MET A 1 82 ? -7.140 4.099 4.176 1.00 94.94 82 MET A CA 1
ATOM 590 C C . MET A 1 82 ? -8.103 3.191 3.402 1.00 94.94 82 MET A C 1
ATOM 592 O O . MET A 1 82 ? -7.971 1.967 3.384 1.00 94.94 82 MET A O 1
ATOM 596 N N . LYS A 1 83 ? -9.082 3.797 2.719 1.00 96.38 83 LYS A N 1
ATOM 597 C CA . LYS A 1 83 ? -10.040 3.054 1.889 1.00 96.38 83 LYS A CA 1
ATOM 598 C C . LYS A 1 83 ? -9.285 2.212 0.858 1.00 96.38 83 LYS A C 1
ATOM 600 O O . LYS A 1 83 ? -8.496 2.757 0.088 1.00 96.38 83 LYS A O 1
ATOM 605 N N . LYS A 1 84 ? -9.605 0.917 0.772 1.00 97.94 84 LYS A N 1
ATOM 606 C CA . LYS A 1 84 ? -8.959 -0.047 -0.139 1.00 97.94 84 LYS A CA 1
ATOM 607 C C . LYS A 1 84 ? -8.779 0.498 -1.565 1.00 97.94 84 LYS A C 1
ATOM 609 O O . LYS A 1 84 ? -7.673 0.512 -2.091 1.00 97.94 84 LYS A O 1
ATOM 614 N N . ALA A 1 85 ? -9.857 0.998 -2.173 1.00 98.12 85 ALA A N 1
ATOM 615 C CA . ALA A 1 85 ? -9.826 1.528 -3.539 1.00 98.12 85 ALA A CA 1
ATOM 616 C C . ALA A 1 85 ? -8.895 2.744 -3.695 1.00 98.12 85 ALA A C 1
ATOM 618 O O . ALA A 1 85 ? -8.268 2.912 -4.738 1.00 98.12 85 ALA A O 1
ATOM 619 N N . HIS A 1 86 ? -8.787 3.575 -2.656 1.00 97.38 86 HIS A N 1
ATOM 620 C CA . HIS A 1 86 ? -7.902 4.734 -2.654 1.00 97.38 86 HIS A CA 1
ATOM 621 C C . HIS A 1 86 ? -6.432 4.314 -2.586 1.00 97.38 86 HIS A C 1
ATOM 623 O O . HIS A 1 86 ? -5.641 4.779 -3.400 1.00 97.38 86 HIS A O 1
ATOM 629 N N . PHE A 1 87 ? -6.092 3.381 -1.692 1.00 97.69 87 PHE A N 1
ATOM 630 C CA . PHE A 1 87 ? -4.739 2.831 -1.589 1.00 97.69 87 PHE A CA 1
ATOM 631 C C . PHE A 1 8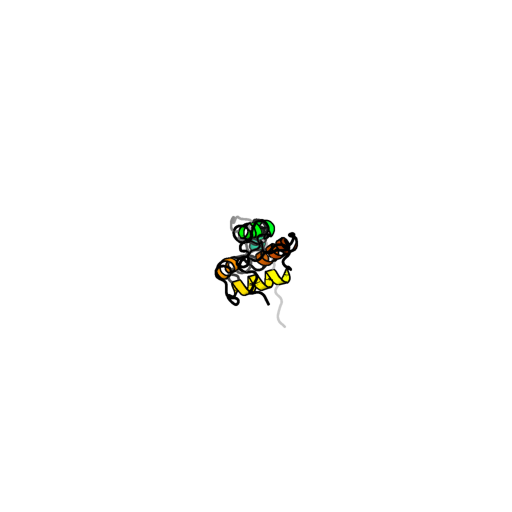7 ? -4.280 2.216 -2.917 1.00 97.69 87 PHE A C 1
ATOM 633 O O . PHE A 1 87 ? -3.213 2.552 -3.424 1.00 97.69 87 PHE A O 1
ATOM 640 N N . ILE A 1 88 ? -5.122 1.370 -3.526 1.00 98.56 88 ILE A N 1
ATOM 641 C CA . ILE A 1 88 ? -4.816 0.731 -4.816 1.00 98.56 88 ILE A CA 1
ATOM 642 C C . ILE A 1 88 ? -4.586 1.787 -5.897 1.00 98.56 88 ILE A C 1
ATOM 644 O O . ILE A 1 88 ? -3.612 1.697 -6.643 1.00 98.56 88 ILE A O 1
ATOM 648 N N . LYS A 1 89 ? -5.466 2.793 -5.978 1.00 98.31 89 LYS A N 1
ATOM 649 C CA . LYS A 1 89 ? -5.332 3.878 -6.952 1.00 98.31 89 LYS A CA 1
ATOM 650 C C . LYS A 1 89 ? -4.001 4.608 -6.774 1.00 98.31 89 LYS A C 1
ATOM 652 O O . LYS A 1 89 ? -3.268 4.727 -7.747 1.00 98.31 89 LYS A O 1
ATOM 657 N N . LEU A 1 90 ? -3.678 5.043 -5.555 1.00 96.94 90 LEU A N 1
ATOM 658 C CA . LEU A 1 90 ? -2.436 5.765 -5.271 1.00 96.94 90 LEU A CA 1
ATOM 659 C C . LEU A 1 90 ? -1.200 4.940 -5.626 1.00 96.94 90 LEU A C 1
ATOM 661 O O . LEU A 1 90 ? -0.351 5.427 -6.364 1.00 96.94 90 LEU A O 1
ATOM 665 N N . MET A 1 91 ? -1.121 3.686 -5.176 1.00 97.94 91 MET A N 1
ATOM 666 C CA . MET A 1 91 ? 0.023 2.818 -5.479 1.00 97.94 91 MET A CA 1
ATOM 667 C C . MET A 1 91 ? 0.212 2.616 -6.983 1.00 97.94 91 MET A C 1
ATOM 669 O O . MET A 1 91 ? 1.336 2.686 -7.473 1.00 97.94 91 MET A O 1
ATOM 673 N N . LYS A 1 92 ? -0.877 2.431 -7.740 1.00 98.31 92 LYS A N 1
ATOM 674 C CA . LYS A 1 92 ? -0.802 2.328 -9.204 1.00 98.31 92 LYS A CA 1
ATOM 675 C C . LYS A 1 92 ? -0.333 3.633 -9.843 1.00 98.31 92 LYS A C 1
ATOM 677 O O . LYS A 1 92 ? 0.564 3.605 -10.676 1.00 98.31 92 LYS A O 1
ATOM 682 N N . THR A 1 93 ? -0.863 4.769 -9.398 1.00 97.94 93 THR A N 1
ATOM 683 C CA . THR A 1 93 ? -0.456 6.088 -9.897 1.00 97.94 93 THR A CA 1
ATOM 684 C C . THR A 1 93 ? 1.014 6.398 -9.584 1.00 97.94 93 THR A C 1
ATOM 686 O O . THR A 1 93 ? 1.716 6.906 -10.456 1.00 97.94 93 THR A O 1
ATOM 689 N N . TYR A 1 94 ? 1.517 6.052 -8.392 1.00 97.75 94 TYR A N 1
ATOM 690 C CA . TYR A 1 94 ? 2.945 6.168 -8.069 1.00 97.75 94 TYR A CA 1
ATOM 691 C C . TYR A 1 94 ? 3.794 5.251 -8.945 1.00 97.75 94 TYR A C 1
ATOM 693 O O . TYR A 1 94 ? 4.796 5.692 -9.503 1.00 97.75 94 TYR A O 1
ATOM 701 N N . ARG A 1 95 ? 3.375 3.996 -9.129 1.00 97.56 95 ARG A N 1
ATOM 702 C CA . ARG A 1 95 ? 4.083 3.031 -9.978 1.00 97.56 95 ARG A CA 1
ATOM 703 C C . ARG A 1 95 ? 4.176 3.490 -11.434 1.00 97.56 95 ARG A C 1
ATOM 705 O O . ARG A 1 95 ? 5.214 3.324 -12.061 1.00 97.56 95 ARG A O 1
ATOM 712 N N . GLU A 1 96 ? 3.119 4.107 -11.950 1.00 97.44 96 GLU A N 1
ATOM 713 C CA . GLU A 1 96 ? 3.054 4.690 -13.299 1.00 97.44 96 GLU A CA 1
ATOM 714 C C . GLU A 1 96 ? 3.771 6.048 -13.407 1.00 97.44 96 GLU A C 1
ATOM 716 O O . GLU A 1 96 ? 3.806 6.643 -14.481 1.00 97.44 96 GLU A O 1
ATOM 721 N N . ASN A 1 97 ? 4.337 6.547 -12.301 1.00 95.69 97 ASN A N 1
ATOM 722 C CA . ASN A 1 97 ? 4.943 7.873 -12.182 1.00 95.69 97 ASN A CA 1
ATOM 723 C C . ASN A 1 97 ? 3.991 9.022 -12.582 1.00 95.69 97 ASN A C 1
ATOM 725 O O . ASN A 1 97 ? 4.414 10.082 -13.037 1.00 95.69 97 ASN A O 1
ATOM 729 N N . ALA A 1 98 ? 2.683 8.811 -12.415 1.00 94.88 98 ALA A N 1
ATOM 730 C CA . ALA A 1 98 ? 1.630 9.770 -12.750 1.00 94.88 98 ALA A CA 1
ATOM 731 C C . ALA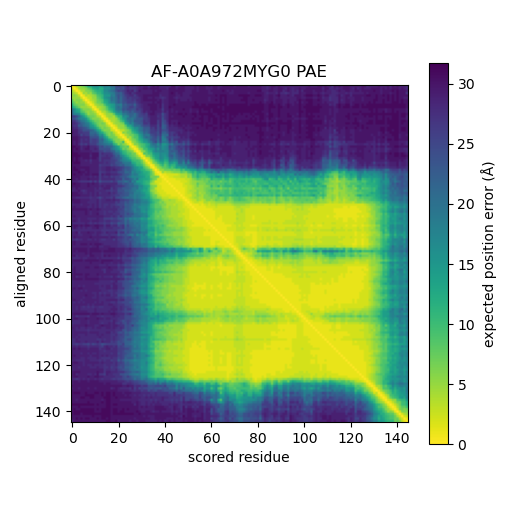 A 1 98 ? 1.275 10.706 -11.576 1.00 94.88 98 ALA A C 1
ATOM 733 O O . ALA A 1 98 ? 0.396 11.560 -11.695 1.00 94.88 98 ALA A O 1
ATOM 734 N N . PHE A 1 99 ? 1.952 10.551 -10.436 1.00 90.25 99 PHE A N 1
ATOM 735 C CA . PHE A 1 99 ? 1.871 11.445 -9.287 1.00 90.25 99 PHE A CA 1
ATOM 736 C C . PHE A 1 99 ? 3.272 11.663 -8.725 1.00 90.25 99 PHE A C 1
ATOM 738 O O . PHE A 1 99 ? 3.970 10.708 -8.378 1.00 90.25 99 PHE A O 1
ATOM 745 N N . THR A 1 100 ? 3.666 12.929 -8.603 1.00 88.88 100 THR A N 1
ATOM 746 C CA . THR A 1 100 ? 4.992 13.307 -8.117 1.00 88.88 100 THR A CA 1
ATOM 747 C C . THR A 1 100 ? 5.184 12.880 -6.667 1.00 88.88 100 THR A C 1
ATOM 749 O O . THR A 1 100 ? 4.422 13.260 -5.780 1.00 88.88 100 THR A O 1
ATOM 752 N N . SER A 1 101 ? 6.239 12.114 -6.413 1.00 88.56 101 SER A N 1
ATOM 753 C CA . SER A 1 101 ? 6.665 11.735 -5.068 1.00 88.56 101 SER A CA 1
ATOM 754 C C . SER A 1 101 ? 8.182 11.725 -4.987 1.00 88.56 101 SER A C 1
ATOM 756 O O . SER A 1 101 ? 8.848 11.529 -5.998 1.00 88.56 101 SER A O 1
ATOM 758 N N . ILE A 1 102 ? 8.721 11.933 -3.785 1.00 90.12 102 ILE A N 1
ATOM 759 C CA . ILE A 1 102 ? 10.171 11.862 -3.555 1.00 90.12 102 ILE A CA 1
ATOM 760 C C . ILE A 1 102 ? 10.659 10.405 -3.600 1.00 90.12 102 ILE A C 1
ATOM 762 O O . ILE A 1 102 ? 11.768 10.146 -4.040 1.00 90.12 102 ILE A O 1
ATOM 766 N N . VAL A 1 103 ? 9.834 9.468 -3.124 1.00 93.75 103 VAL A N 1
ATOM 767 C CA . VAL A 1 103 ? 10.240 8.078 -2.835 1.00 93.75 103 VAL A CA 1
ATOM 768 C C . VAL A 1 103 ? 9.209 7.047 -3.306 1.00 93.75 103 VAL A C 1
ATOM 770 O O . VAL A 1 103 ? 9.560 5.920 -3.641 1.00 93.75 103 VAL A O 1
ATOM 773 N N . MET A 1 104 ? 7.921 7.401 -3.354 1.00 95.81 104 MET A N 1
ATOM 774 C CA . MET A 1 104 ? 6.861 6.407 -3.543 1.00 95.81 104 MET A CA 1
ATOM 775 C C . MET A 1 104 ? 6.814 5.794 -4.942 1.00 95.81 104 MET A C 1
ATOM 777 O O . MET A 1 104 ? 6.310 4.683 -5.068 1.00 95.81 104 MET A O 1
ATOM 781 N N . HIS A 1 105 ? 7.353 6.452 -5.973 1.00 97.00 105 HIS A N 1
ATOM 782 C CA . HIS A 1 105 ? 7.534 5.819 -7.282 1.00 97.00 105 HIS A CA 1
ATOM 783 C C . HIS A 1 105 ? 8.435 4.582 -7.165 1.00 97.00 105 HIS A C 1
ATOM 785 O O . HIS A 1 105 ? 7.998 3.476 -7.481 1.00 97.00 105 HIS A O 1
ATOM 791 N N . ASP A 1 106 ? 9.636 4.757 -6.609 1.00 96.06 106 ASP A N 1
ATOM 792 C CA . ASP A 1 106 ? 10.629 3.690 -6.448 1.00 96.06 106 ASP A CA 1
ATOM 793 C C . ASP A 1 106 ? 10.139 2.579 -5.507 1.00 96.06 106 ASP A C 1
ATOM 795 O O . ASP A 1 106 ? 10.451 1.403 -5.696 1.00 96.06 106 ASP A O 1
ATOM 799 N N . VAL A 1 107 ? 9.311 2.928 -4.519 1.00 96.81 107 VAL A N 1
ATOM 800 C CA . VAL A 1 107 ? 8.654 1.948 -3.641 1.00 96.81 107 VAL A CA 1
ATOM 801 C C . VAL A 1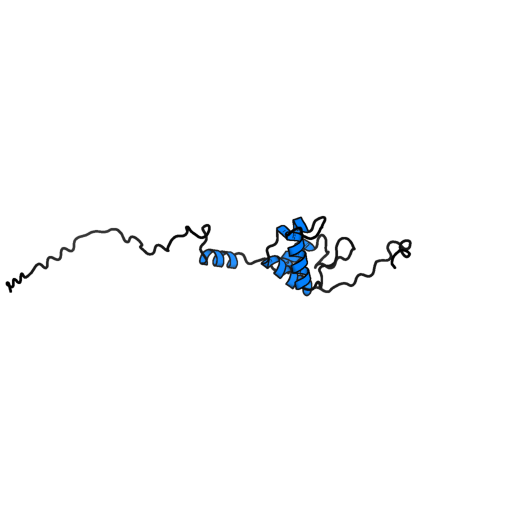 107 ? 7.539 1.198 -4.371 1.00 96.81 107 VAL A C 1
ATOM 803 O O . VAL A 1 107 ? 7.372 -0.000 -4.176 1.00 96.81 107 VAL A O 1
ATOM 806 N N . ALA A 1 108 ? 6.741 1.863 -5.205 1.00 97.38 108 ALA A N 1
ATOM 807 C CA . ALA A 1 108 ? 5.567 1.246 -5.813 1.00 97.38 108 ALA A CA 1
ATOM 808 C C . ALA A 1 108 ? 5.909 0.296 -6.973 1.00 97.38 108 ALA A C 1
ATOM 810 O O . ALA A 1 108 ? 5.158 -0.652 -7.214 1.00 97.38 108 ALA A O 1
ATOM 811 N N . VAL A 1 109 ? 7.026 0.512 -7.677 1.00 97.50 109 VAL A N 1
ATOM 812 C CA . VAL A 1 109 ? 7.430 -0.311 -8.838 1.00 97.50 109 VAL A CA 1
ATOM 813 C C . VAL A 1 109 ? 7.784 -1.754 -8.506 1.00 97.50 109 VAL A C 1
ATOM 815 O O . VAL A 1 109 ? 7.683 -2.606 -9.387 1.00 97.50 109 VAL A O 1
ATOM 818 N N . VAL A 1 110 ? 8.136 -2.058 -7.256 1.00 96.25 110 VAL A N 1
ATOM 819 C CA . VAL A 1 110 ? 8.489 -3.430 -6.858 1.00 96.25 110 VAL A CA 1
ATOM 820 C C . VAL A 1 110 ? 7.276 -4.296 -6.515 1.00 96.25 110 VAL A C 1
ATOM 822 O O . VAL A 1 110 ? 7.427 -5.507 -6.386 1.00 96.25 110 VAL A O 1
ATOM 825 N N . PHE A 1 111 ? 6.081 -3.708 -6.382 1.00 97.25 111 PHE A N 1
ATOM 826 C CA . PHE A 1 111 ? 4.875 -4.441 -5.999 1.00 97.25 111 PHE A CA 1
ATOM 827 C C . PHE A 1 111 ? 3.980 -4.760 -7.198 1.00 97.25 111 PHE A C 1
ATOM 829 O O . PHE A 1 111 ? 3.593 -3.892 -7.994 1.00 97.25 111 PHE A O 1
ATOM 836 N N . SER A 1 112 ? 3.577 -6.024 -7.282 1.00 97.00 112 SER A N 1
ATOM 837 C CA . SER A 1 112 ? 2.560 -6.505 -8.215 1.00 97.00 112 SER A CA 1
ATOM 838 C C . SER A 1 112 ? 1.150 -6.045 -7.819 1.00 97.00 112 SER A C 1
ATOM 840 O O . SER A 1 112 ? 0.893 -5.613 -6.697 1.00 97.00 112 SER A O 1
ATOM 842 N N . ASP A 1 113 ? 0.190 -6.175 -8.738 1.00 97.56 113 ASP A N 1
ATOM 843 C CA . ASP A 1 113 ? -1.220 -5.852 -8.460 1.00 97.56 113 ASP A CA 1
ATOM 844 C C . ASP A 1 113 ? -1.808 -6.679 -7.311 1.00 97.56 113 ASP A C 1
ATOM 846 O O . ASP A 1 113 ? -2.572 -6.151 -6.503 1.00 97.56 113 ASP A O 1
ATOM 850 N N . VAL A 1 114 ? -1.419 -7.953 -7.214 1.00 96.62 114 VAL A N 1
ATOM 851 C CA . VAL A 1 114 ? -1.896 -8.860 -6.163 1.00 96.62 114 VAL A CA 1
ATOM 852 C C . VAL A 1 114 ? -1.359 -8.430 -4.796 1.00 96.62 114 VAL A C 1
ATOM 854 O O . VAL A 1 114 ? -2.100 -8.428 -3.815 1.00 96.62 114 VAL A O 1
ATOM 857 N N . GLU A 1 115 ? -0.096 -8.010 -4.727 1.00 97.69 115 GLU A N 1
ATOM 858 C CA . GLU A 1 115 ? 0.525 -7.523 -3.489 1.00 97.69 115 GLU A CA 1
ATOM 859 C C . GLU A 1 115 ? -0.038 -6.164 -3.064 1.00 97.69 115 GLU A C 1
ATOM 861 O O . GLU A 1 115 ? -0.342 -5.966 -1.886 1.00 97.69 115 GLU A O 1
ATOM 866 N N . ILE A 1 116 ? -0.256 -5.246 -4.014 1.00 98.25 116 ILE A N 1
ATOM 867 C CA . ILE A 1 116 ? -0.922 -3.961 -3.747 1.00 98.25 116 ILE A CA 1
ATOM 868 C C . ILE A 1 116 ? -2.324 -4.197 -3.181 1.00 98.25 116 ILE A C 1
ATOM 870 O O . ILE A 1 116 ? -2.720 -3.542 -2.214 1.00 98.25 116 ILE A O 1
ATOM 874 N N . GLU A 1 117 ? -3.080 -5.141 -3.743 1.00 98.19 117 GLU A N 1
ATOM 875 C CA . GLU A 1 117 ? -4.398 -5.487 -3.220 1.00 98.19 117 GLU A CA 1
ATOM 876 C C . GLU A 1 117 ? -4.324 -6.126 -1.824 1.00 98.19 117 GLU A C 1
ATOM 878 O O . GLU A 1 117 ? -5.132 -5.785 -0.953 1.00 98.19 117 GLU A O 1
ATOM 883 N N . ALA A 1 118 ? -3.351 -7.009 -1.581 1.00 98.06 118 ALA A N 1
ATOM 884 C CA . ALA A 1 118 ? -3.128 -7.613 -0.271 1.00 98.06 118 ALA A CA 1
ATOM 885 C C . ALA A 1 118 ? -2.817 -6.550 0.797 1.00 98.06 118 ALA A C 1
ATOM 887 O O . ALA A 1 118 ? -3.442 -6.556 1.862 1.00 98.06 118 ALA A O 1
ATOM 888 N N . MET A 1 119 ? -1.933 -5.593 0.498 1.00 98.12 119 MET A N 1
ATOM 889 C CA . MET A 1 119 ? -1.651 -4.447 1.372 1.00 98.12 119 MET A CA 1
ATOM 890 C C . MET A 1 119 ? -2.893 -3.581 1.596 1.00 98.12 119 MET A C 1
ATOM 892 O O . MET A 1 119 ? -3.198 -3.225 2.732 1.00 98.12 119 MET A O 1
ATOM 896 N N . ALA A 1 120 ? -3.666 -3.292 0.547 1.00 98.12 120 ALA A N 1
ATOM 897 C CA . ALA A 1 120 ? -4.889 -2.502 0.666 1.00 98.12 120 ALA A CA 1
ATOM 898 C C . ALA A 1 120 ? -5.927 -3.170 1.588 1.00 98.12 120 ALA A C 1
ATOM 900 O O . ALA A 1 120 ? -6.573 -2.496 2.392 1.00 98.12 120 ALA A O 1
ATOM 901 N N . ASN A 1 121 ? -6.068 -4.498 1.495 1.00 98.19 121 ASN A N 1
ATOM 902 C CA . ASN A 1 121 ? -6.911 -5.287 2.397 1.00 98.19 121 ASN A CA 1
ATOM 903 C C . ASN A 1 121 ? -6.401 -5.249 3.842 1.00 98.19 121 ASN A C 1
ATOM 905 O O . ASN A 1 121 ? -7.204 -5.278 4.770 1.00 98.19 121 ASN A O 1
ATOM 909 N N . PHE A 1 122 ? -5.087 -5.200 4.048 1.00 97.94 122 PHE A N 1
ATOM 910 C CA . PHE A 1 122 ? -4.505 -5.087 5.380 1.00 97.94 122 PHE A CA 1
ATOM 911 C C . PHE A 1 122 ? -4.728 -3.692 5.979 1.00 97.94 122 PHE A C 1
ATOM 913 O O . PHE A 1 122 ? -5.284 -3.582 7.073 1.00 97.94 122 PHE A O 1
ATOM 920 N N . PHE A 1 123 ? -4.360 -2.630 5.261 1.00 97.56 123 PHE A N 1
ATOM 921 C CA . PHE A 1 123 ? -4.398 -1.259 5.770 1.00 97.56 123 PHE A CA 1
ATOM 922 C C . PHE A 1 123 ? -5.812 -0.754 6.067 1.00 97.56 123 PHE A C 1
ATOM 924 O O . PHE A 1 123 ? -6.010 -0.085 7.080 1.00 97.56 123 PHE A O 1
ATOM 931 N N . VAL A 1 124 ? -6.816 -1.140 5.270 1.00 97.25 124 VAL A N 1
ATOM 932 C CA . VAL A 1 124 ? -8.218 -0.742 5.509 1.00 97.25 124 VAL A CA 1
ATOM 933 C C . VAL A 1 124 ? -8.779 -1.268 6.838 1.00 97.25 124 VAL A C 1
ATOM 935 O O . VAL A 1 124 ? -9.721 -0.694 7.375 1.00 97.25 124 VAL A O 1
ATOM 938 N N . GLN A 1 125 ? -8.204 -2.345 7.381 1.00 96.62 125 GLN A N 1
ATOM 939 C CA . GLN A 1 125 ? -8.609 -2.930 8.664 1.00 96.62 125 GLN A CA 1
ATOM 940 C C . GLN A 1 125 ? -7.887 -2.303 9.864 1.00 96.62 125 GLN A C 1
ATOM 942 O O . GLN A 1 125 ? -8.249 -2.578 11.008 1.00 96.62 125 GLN A O 1
ATOM 947 N N . GLN A 1 126 ? -6.858 -1.485 9.629 1.00 95.31 126 GLN A N 1
ATOM 948 C CA . GLN A 1 126 ? -6.123 -0.845 10.713 1.00 95.31 126 GLN A CA 1
ATOM 949 C C . GLN A 1 126 ? -6.901 0.359 11.240 1.00 95.31 126 GLN A C 1
ATOM 951 O O . GLN A 1 126 ? -7.645 1.019 10.513 1.00 95.31 126 GLN A O 1
ATOM 956 N N . LYS A 1 127 ? -6.728 0.650 12.528 1.00 90.12 127 LYS A N 1
ATOM 957 C CA . LYS A 1 127 ? -7.377 1.792 13.163 1.00 90.12 127 LYS A CA 1
ATOM 958 C C . LYS A 1 127 ? -6.771 3.079 12.604 1.00 90.12 127 LYS A C 1
ATOM 960 O O . LYS A 1 127 ? -5.601 3.347 12.844 1.00 90.12 127 LYS A O 1
ATOM 965 N N . ALA A 1 128 ? -7.576 3.866 11.894 1.00 81.00 128 ALA A N 1
ATOM 966 C CA . ALA A 1 128 ? -7.192 5.222 11.530 1.00 81.00 128 ALA A CA 1
ATOM 967 C C . ALA A 1 128 ? -6.981 6.033 12.811 1.00 81.00 128 ALA A C 1
ATOM 969 O O . ALA A 1 128 ? -7.897 6.158 13.631 1.00 81.00 128 ALA A O 1
ATOM 970 N N . GLU A 1 129 ? -5.785 6.581 12.985 1.00 69.81 129 GLU A N 1
ATOM 971 C CA . GLU A 1 129 ? -5.550 7.591 14.005 1.00 69.81 129 GLU A CA 1
ATOM 972 C C . GLU A 1 129 ? -5.847 8.964 13.402 1.00 69.81 129 GLU A C 1
ATOM 974 O O . GLU A 1 129 ? -5.367 9.318 12.325 1.00 69.81 129 GLU A O 1
ATOM 979 N N . GLN A 1 130 ? -6.722 9.721 14.066 1.00 62.88 130 GLN A N 1
ATOM 980 C CA . GLN A 1 130 ? -6.950 11.111 13.706 1.00 62.88 130 GLN A CA 1
ATOM 981 C C . GLN A 1 130 ? -5.753 11.909 14.180 1.00 62.88 130 GLN A C 1
ATOM 983 O O . GLN A 1 130 ? -5.471 11.961 15.376 1.00 62.88 130 GLN A O 1
ATOM 988 N N . TRP A 1 131 ? -5.086 12.576 13.255 1.00 61.03 131 TRP A N 1
ATOM 989 C CA . TRP A 1 131 ? -4.083 13.529 13.663 1.00 61.03 131 TRP A CA 1
ATOM 990 C C . TRP A 1 131 ? -4.708 14.809 14.134 1.00 61.03 131 TRP A C 1
ATOM 992 O O . TRP A 1 131 ? -5.420 15.520 13.424 1.00 61.03 131 TRP A O 1
ATOM 1002 N N . THR A 1 132 ? -4.362 15.106 15.364 1.00 58.47 132 THR A N 1
ATOM 1003 C CA . THR A 1 132 ? -4.343 16.450 15.883 1.00 58.47 132 THR A CA 1
ATOM 1004 C C . THR A 1 132 ? -2.916 16.944 15.690 1.00 58.47 132 THR A C 1
ATOM 1006 O O . THR A 1 132 ? -2.018 16.316 16.250 1.00 58.47 132 THR A O 1
ATOM 1009 N N . GLN A 1 133 ? -2.703 18.026 14.925 1.00 56.34 133 GLN A N 1
ATOM 1010 C CA . GLN A 1 133 ? -1.433 18.773 14.914 1.00 56.34 133 GLN A CA 1
ATOM 1011 C C . GLN A 1 133 ? -0.907 18.837 16.360 1.00 56.34 133 GLN A C 1
ATOM 1013 O O . GLN A 1 133 ? -1.538 19.505 17.191 1.00 56.34 133 GLN A O 1
ATOM 1018 N N . PRO A 1 134 ? 0.197 18.155 16.718 1.00 56.72 134 PRO A N 1
ATOM 1019 C CA . PRO A 1 134 ? 0.840 18.422 17.990 1.00 56.72 134 PRO A CA 1
ATOM 1020 C C . PRO A 1 134 ? 1.267 19.889 17.946 1.00 56.72 134 PRO A C 1
ATOM 1022 O O . PRO A 1 134 ? 1.807 20.352 16.942 1.00 56.72 134 PRO A O 1
ATOM 1025 N N . ASN A 1 135 ? 1.016 20.649 19.008 1.00 55.50 135 ASN A N 1
ATOM 1026 C CA . ASN A 1 135 ? 1.341 22.077 19.094 1.00 55.50 135 ASN A CA 1
ATOM 1027 C C . ASN A 1 135 ? 2.858 22.339 19.240 1.00 55.50 135 ASN A C 1
ATOM 1029 O O . ASN A 1 135 ? 3.280 23.143 20.070 1.00 55.50 135 ASN A O 1
ATOM 1033 N N . TRP A 1 136 ? 3.673 21.680 18.416 1.00 58.41 136 TRP A N 1
ATOM 1034 C CA . TRP A 1 136 ? 5.133 21.685 18.444 1.00 58.41 136 TRP A CA 1
ATOM 1035 C C . TRP A 1 136 ? 5.734 23.070 18.170 1.00 58.41 136 TRP A C 1
ATOM 1037 O O . TRP A 1 136 ? 6.827 23.376 18.638 1.00 58.41 136 TRP A O 1
ATOM 1047 N N . ASN A 1 137 ? 4.997 23.945 17.475 1.00 53.41 137 ASN A N 1
ATOM 1048 C CA . ASN A 1 137 ? 5.381 25.338 17.288 1.00 53.41 137 ASN A CA 1
ATOM 1049 C C . ASN A 1 137 ? 4.189 26.296 17.505 1.00 53.41 137 ASN A C 1
ATOM 1051 O O . ASN A 1 137 ? 3.397 26.516 16.585 1.00 53.41 137 ASN A O 1
ATOM 1055 N N . PRO A 1 138 ? 4.066 26.922 18.691 1.00 58.81 138 PRO A N 1
ATOM 1056 C CA . PRO A 1 138 ? 2.988 27.866 18.992 1.00 58.81 138 PRO A CA 1
ATOM 1057 C C . PRO A 1 138 ? 2.938 29.099 18.074 1.00 58.81 138 PRO A C 1
ATOM 1059 O O . PRO A 1 138 ? 1.916 29.780 18.057 1.00 58.81 138 PRO A O 1
ATOM 1062 N N . SER A 1 139 ? 4.014 29.393 17.333 1.00 56.75 139 SER A N 1
ATOM 1063 C CA . SER A 1 139 ? 4.139 30.595 16.494 1.00 56.75 139 SER A CA 1
ATOM 1064 C C . SER A 1 139 ? 3.581 30.457 15.071 1.00 56.75 139 SER A C 1
ATOM 1066 O O . SER A 1 139 ? 3.426 31.463 14.390 1.00 56.75 139 SER A O 1
ATOM 1068 N N . LEU A 1 140 ? 3.218 29.248 14.622 1.00 56.22 140 LEU A N 1
ATOM 1069 C CA . LEU A 1 140 ? 2.665 29.016 13.274 1.00 56.22 140 LEU A CA 1
ATOM 1070 C C . LEU A 1 140 ? 1.129 29.096 13.210 1.00 56.22 140 LEU A C 1
ATOM 1072 O O . LEU A 1 140 ? 0.536 28.761 12.191 1.00 56.22 140 LEU A O 1
ATOM 1076 N N . LYS A 1 141 ? 0.468 29.545 14.285 1.00 53.44 141 LYS A N 1
ATOM 1077 C CA . LYS A 1 141 ? -1.002 29.579 14.395 1.00 53.44 141 LYS A CA 1
ATOM 1078 C C . LYS A 1 141 ? -1.715 30.547 13.434 1.00 53.44 141 LYS A C 1
ATOM 1080 O O . LYS A 1 141 ? -2.934 30.501 13.371 1.00 53.44 141 LYS A O 1
ATOM 1085 N N . GLU A 1 142 ? -0.995 31.397 12.704 1.00 54.84 142 GLU A N 1
ATOM 1086 C CA . GLU A 1 142 ? -1.583 32.549 11.998 1.00 54.84 142 GLU A CA 1
ATOM 1087 C C . GLU A 1 142 ? -1.815 32.340 10.486 1.00 54.84 142 GLU A C 1
ATOM 1089 O O . GLU A 1 142 ? -2.315 33.236 9.821 1.00 54.84 142 GLU A O 1
ATOM 1094 N N . SER A 1 143 ? -1.461 31.196 9.887 1.00 49.78 143 SER A N 1
ATOM 1095 C CA . SER A 1 143 ? -1.459 31.073 8.411 1.00 49.78 143 SER A CA 1
ATOM 1096 C C . SER A 1 143 ? -2.418 30.047 7.802 1.00 49.78 143 SER A C 1
ATOM 1098 O O . SER A 1 143 ? -2.311 29.759 6.610 1.00 49.78 143 SER A O 1
ATOM 1100 N N . GLN A 1 144 ? -3.358 29.496 8.569 1.00 42.91 144 GLN A N 1
ATOM 1101 C CA . GLN A 1 144 ? -4.361 28.563 8.039 1.00 42.91 144 GLN A CA 1
ATOM 1102 C C . GLN A 1 144 ? -5.713 29.302 7.901 1.00 42.91 144 GLN A C 1
ATOM 1104 O O . GLN A 1 144 ? -6.250 29.708 8.932 1.00 42.91 144 GLN A O 1
ATOM 1109 N N . PRO A 1 145 ? -6.219 29.539 6.671 1.00 43.47 145 PRO A N 1
ATOM 1110 C CA . PRO A 1 145 ? -7.476 30.255 6.421 1.00 43.47 145 PRO A CA 1
ATOM 1111 C C . PRO A 1 145 ? -8.732 29.468 6.820 1.00 43.47 145 PRO A C 1
ATOM 1113 O O . PRO A 1 145 ? -8.686 28.216 6.816 1.00 43.47 145 PRO A O 1
#

pLDDT: mean 77.95, std 20.2, range [40.44, 98.56]